Protein AF-V5FUS5-F1 (afdb_monomer_lite)

Radius of gyration: 31.77 Å; chains: 1; bounding box: 60×34×89 Å

InterPro domains:
  IPR003410 HYR domain [PS50825] (65-126)

Sequence (126 aa):
LDVTNEIQKQVRDCRSEPTLYRGLILTWTGYEDTIGGVERIVPSQCGQRNCLLGYKGTNCQELEVDKIPPQVEYCPGDLWIITKNGSALVAWDEPVFTDNVGVVRVQEKNGHRSGQTLLWGVYQIV

pLDDT: mean 71.28, std 19.25, range [37.25, 93.94]

Organism: Anoplophora glabripennis (NCBI:txid217634)

Structure (mmCIF, N/CA/C/O backbone):
data_AF-V5FUS5-F1
#
_entry.id   AF-V5FUS5-F1
#
loop_
_atom_site.group_PDB
_atom_site.id
_atom_site.type_symbol
_atom_site.label_atom_id
_atom_site.label_alt_id
_atom_site.label_comp_id
_atom_site.label_asym_id
_atom_site.label_entity_id
_atom_site.label_seq_id
_atom_site.pdbx_PDB_ins_code
_atom_site.Cartn_x
_atom_site.Cartn_y
_atom_site.Cartn_z
_atom_site.occupancy
_atom_site.B_iso_or_equiv
_atom_site.auth_seq_id
_atom_site.auth_comp_id
_atom_site.auth_asym_id
_atom_site.auth_atom_id
_atom_site.pdbx_PDB_model_num
ATOM 1 N N . LEU A 1 1 ? -42.741 16.880 26.611 1.00 44.00 1 LEU A N 1
ATOM 2 C CA . LEU A 1 1 ? -41.792 15.826 26.201 1.00 44.00 1 LEU A CA 1
ATOM 3 C C . LEU A 1 1 ? -42.544 14.510 26.200 1.00 44.00 1 LEU A C 1
ATOM 5 O O . LEU A 1 1 ? -43.149 14.182 27.212 1.00 44.00 1 LEU A O 1
ATOM 9 N N . ASP A 1 2 ? -42.579 13.832 25.058 1.00 37.25 2 ASP A N 1
ATOM 10 C CA . ASP A 1 2 ? -43.304 12.575 24.875 1.00 37.25 2 ASP A CA 1
ATOM 11 C C . ASP A 1 2 ? -42.426 11.399 25.333 1.00 37.25 2 ASP A C 1
ATOM 13 O O . ASP A 1 2 ? -41.534 10.922 24.627 1.00 37.25 2 ASP A O 1
ATOM 17 N N . VAL A 1 3 ? -42.632 11.004 26.588 1.00 47.47 3 VAL A N 1
ATOM 18 C CA . VAL A 1 3 ? -41.758 10.112 27.365 1.00 47.47 3 VAL A CA 1
ATOM 19 C C . VAL A 1 3 ? -41.681 8.695 26.769 1.00 47.47 3 VAL A C 1
ATOM 21 O O . VAL A 1 3 ? -40.695 7.987 26.968 1.00 47.47 3 VAL A O 1
ATOM 24 N N . THR A 1 4 ? -42.664 8.282 25.966 1.00 51.25 4 THR A N 1
ATOM 25 C CA . THR A 1 4 ? -42.713 6.942 25.359 1.00 51.25 4 THR A CA 1
ATOM 26 C C . THR A 1 4 ? -41.760 6.743 24.183 1.00 51.25 4 THR A C 1
ATOM 28 O O . THR A 1 4 ? -41.339 5.612 23.948 1.00 51.25 4 THR A O 1
ATOM 31 N N . ASN A 1 5 ? -41.379 7.802 23.463 1.00 50.12 5 ASN A N 1
ATOM 32 C CA . ASN A 1 5 ? -40.488 7.684 22.301 1.00 50.12 5 ASN A CA 1
ATOM 33 C C . ASN A 1 5 ? -39.001 7.815 22.664 1.00 50.12 5 ASN A C 1
ATOM 35 O O . ASN A 1 5 ? -38.154 7.176 22.037 1.00 50.12 5 ASN A O 1
ATOM 39 N N . GLU A 1 6 ? -38.667 8.602 23.689 1.00 47.25 6 GLU A N 1
ATOM 40 C CA . GLU A 1 6 ? -37.265 8.865 24.045 1.00 47.25 6 GLU A CA 1
ATOM 41 C C . GLU A 1 6 ? -36.664 7.806 24.980 1.00 47.25 6 GLU A C 1
ATOM 43 O O . GLU A 1 6 ? -35.501 7.428 24.813 1.00 47.25 6 GLU A O 1
ATOM 48 N N . ILE A 1 7 ? -37.471 7.221 25.877 1.00 48.31 7 ILE A N 1
ATOM 49 C CA . ILE A 1 7 ? -37.021 6.145 26.778 1.00 48.31 7 ILE A CA 1
ATOM 50 C C . ILE A 1 7 ? -36.573 4.898 25.994 1.00 48.31 7 ILE A C 1
ATOM 52 O O . ILE A 1 7 ? -35.629 4.214 26.391 1.00 48.31 7 ILE A O 1
ATOM 56 N N . GLN A 1 8 ? -37.183 4.602 24.841 1.00 49.28 8 GLN A N 1
ATOM 57 C CA . GLN A 1 8 ? -36.886 3.365 24.106 1.00 49.28 8 GLN A CA 1
ATOM 58 C C . GLN A 1 8 ? -35.520 3.333 23.412 1.00 49.28 8 GLN A C 1
ATOM 60 O O . GLN A 1 8 ? -35.050 2.250 23.057 1.00 49.28 8 GLN A O 1
ATOM 65 N N . LYS A 1 9 ? -34.863 4.480 23.210 1.00 50.53 9 LYS A N 1
ATOM 66 C CA . LYS A 1 9 ? -33.507 4.505 22.637 1.00 50.53 9 LYS A CA 1
ATOM 67 C C . LYS A 1 9 ? -32.430 4.347 23.705 1.00 50.53 9 LYS A C 1
ATOM 69 O O . LYS A 1 9 ? -31.450 3.660 23.455 1.00 50.53 9 LYS A O 1
ATOM 74 N N . GLN A 1 10 ? -32.64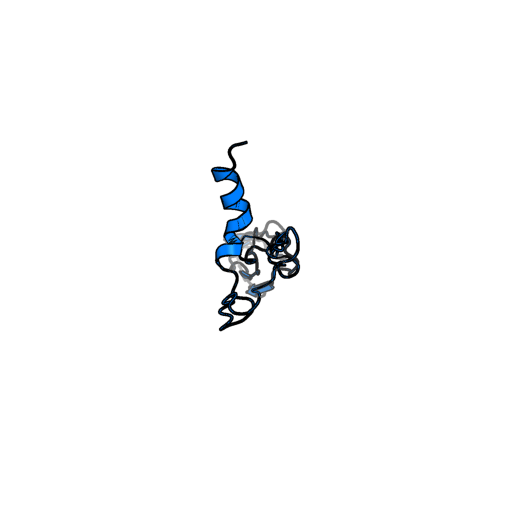0 4.921 24.890 1.00 45.88 10 GLN A N 1
ATOM 75 C CA . GLN A 1 10 ? -31.660 4.902 25.982 1.00 45.88 10 GLN A CA 1
ATOM 76 C C . GLN A 1 10 ? -31.575 3.548 26.702 1.00 45.88 10 GLN A C 1
ATOM 78 O O . GLN A 1 10 ? -30.542 3.233 27.278 1.00 45.88 10 GLN A O 1
ATOM 83 N N . VAL A 1 11 ? -32.640 2.738 26.656 1.00 50.09 11 VAL A N 1
ATOM 84 C CA . VAL A 1 11 ? -32.754 1.492 27.444 1.00 50.09 1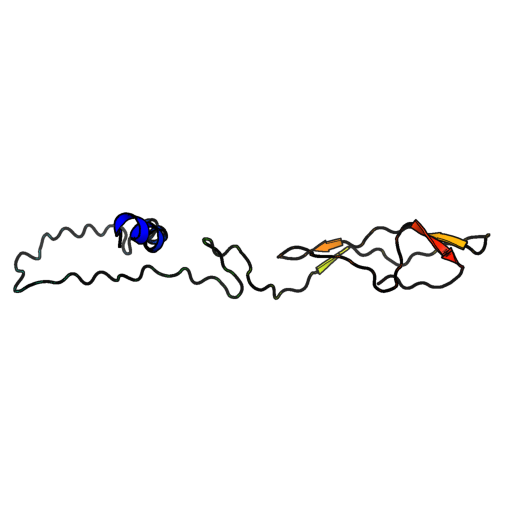1 VAL A CA 1
ATOM 85 C C . VAL A 1 11 ? -32.725 0.231 26.557 1.00 50.09 11 VAL A C 1
ATOM 87 O O . VAL A 1 11 ? -32.915 -0.888 27.031 1.00 50.09 11 VAL A O 1
ATOM 90 N N . ARG A 1 12 ? -32.488 0.382 25.244 1.00 52.66 12 ARG A N 1
ATOM 91 C CA . ARG A 1 12 ? -32.514 -0.734 24.279 1.00 52.66 12 ARG A CA 1
ATOM 92 C C . ARG A 1 12 ? -31.478 -1.811 24.612 1.00 52.66 12 ARG A C 1
ATOM 94 O O . ARG A 1 12 ? -31.828 -2.990 24.609 1.00 52.66 12 ARG A O 1
ATOM 101 N N . ASP A 1 13 ? -30.257 -1.407 24.954 1.00 50.19 13 ASP A N 1
ATOM 102 C CA . ASP A 1 13 ? -29.162 -2.332 25.277 1.00 50.19 13 ASP A CA 1
ATOM 103 C C . ASP A 1 13 ? -29.324 -2.988 26.655 1.00 50.19 13 ASP A C 1
ATOM 105 O O . ASP A 1 13 ? -28.821 -4.087 26.885 1.00 50.19 13 ASP A O 1
ATOM 109 N N . CYS A 1 14 ? -30.127 -2.396 27.547 1.00 53.19 14 CYS A N 1
ATOM 110 C CA . CYS A 1 14 ? -30.416 -2.996 28.846 1.00 53.19 14 CYS A CA 1
ATOM 111 C C . CYS A 1 14 ? -31.409 -4.182 28.747 1.00 53.19 14 CYS A C 1
ATOM 113 O O . CYS A 1 14 ? -31.566 -4.934 29.707 1.00 53.19 14 CYS A O 1
ATOM 115 N N . ARG A 1 15 ? -32.084 -4.389 27.599 1.00 52.22 15 ARG A N 1
ATOM 116 C CA . ARG A 1 15 ? -32.987 -5.542 27.380 1.00 52.22 15 ARG A CA 1
ATOM 117 C C . ARG A 1 15 ? -32.230 -6.870 27.265 1.00 52.22 15 ARG A C 1
ATOM 119 O O . ARG A 1 15 ? -32.818 -7.923 27.501 1.00 52.22 15 ARG A O 1
ATOM 126 N N . SER A 1 16 ? -30.956 -6.819 26.886 1.00 50.09 16 SER A N 1
ATOM 127 C CA . SER A 1 16 ? -30.081 -7.987 26.738 1.00 50.09 16 SER A CA 1
ATOM 128 C C . SER A 1 16 ? -29.156 -8.225 27.930 1.00 50.09 16 SER A C 1
ATOM 130 O O . SER A 1 16 ? -28.343 -9.147 27.867 1.00 50.09 16 SER A O 1
ATOM 132 N N . GLU A 1 17 ? -29.251 -7.422 28.994 1.00 48.34 17 GLU A N 1
ATOM 133 C CA . GLU A 1 17 ? -28.361 -7.580 30.143 1.00 48.34 17 GLU A CA 1
ATOM 134 C C . GLU A 1 17 ? -28.644 -8.925 30.837 1.00 48.34 17 GLU A C 1
ATOM 136 O O . GLU A 1 17 ? -29.794 -9.201 31.208 1.00 48.34 17 GLU A O 1
ATOM 141 N N . PRO A 1 18 ? -27.638 -9.804 30.989 1.00 49.41 18 PRO A N 1
ATOM 142 C CA . PRO A 1 18 ? -27.828 -11.061 31.687 1.00 49.41 18 PRO A CA 1
ATOM 143 C C . PRO A 1 18 ? -28.201 -10.785 33.145 1.00 49.41 18 PRO A C 1
ATOM 145 O O . PRO A 1 18 ? -27.682 -9.876 33.788 1.00 49.41 18 PRO A O 1
ATOM 148 N N . THR A 1 19 ? -29.104 -11.600 33.688 1.00 52.47 19 THR A N 1
ATOM 149 C CA . THR A 1 19 ? -29.441 -11.588 35.114 1.00 52.47 19 THR A CA 1
ATOM 150 C C . THR A 1 19 ? -28.153 -11.600 35.942 1.00 52.47 19 THR A C 1
ATOM 152 O O . THR A 1 19 ? -27.396 -12.567 35.835 1.00 52.47 19 THR A O 1
ATOM 155 N N . LEU A 1 20 ? -27.925 -10.569 36.772 1.00 48.53 20 LEU A N 1
ATOM 156 C CA . LEU A 1 20 ? -26.715 -10.427 37.603 1.00 48.53 20 LEU A CA 1
ATOM 157 C C . LEU A 1 20 ? -26.432 -11.684 38.455 1.00 48.53 20 LEU A C 1
ATOM 159 O O . LEU A 1 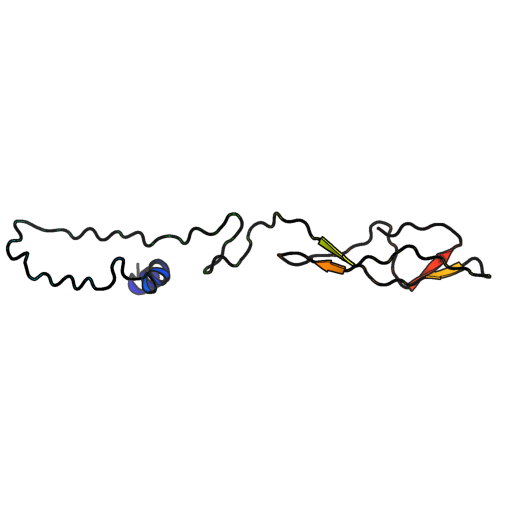20 ? -25.290 -11.946 38.811 1.00 48.53 20 LEU A O 1
ATOM 163 N N . TYR A 1 21 ? -27.472 -12.483 38.732 1.00 46.91 21 TYR A N 1
ATOM 164 C CA . TYR A 1 21 ? -27.391 -13.800 39.357 1.00 46.91 21 TYR A CA 1
ATOM 165 C C . TYR A 1 21 ? -28.376 -14.782 38.695 1.00 46.91 21 TYR A C 1
ATOM 167 O O . TYR A 1 21 ? -29.584 -14.537 38.661 1.00 46.91 21 TYR A O 1
ATOM 175 N N . ARG A 1 22 ? -27.882 -15.920 38.181 1.00 41.47 22 ARG A N 1
ATOM 176 C CA . ARG A 1 22 ? -28.735 -17.038 37.725 1.00 41.47 22 ARG A CA 1
ATOM 177 C C . ARG A 1 22 ? -29.435 -17.667 38.932 1.00 41.47 22 ARG A C 1
ATOM 179 O O . ARG A 1 22 ? -28.767 -18.072 39.875 1.00 41.47 22 ARG A O 1
ATOM 186 N N . GLY A 1 23 ? -30.762 -17.786 38.878 1.00 45.75 23 GLY A N 1
ATOM 187 C CA . GLY A 1 23 ? -31.562 -18.414 39.940 1.00 45.75 23 GLY A CA 1
ATOM 188 C C . GLY A 1 23 ? -32.036 -17.467 41.045 1.00 45.75 23 GLY A C 1
ATOM 189 O O . GLY A 1 23 ? -32.641 -17.928 42.008 1.00 45.75 23 GLY A O 1
ATOM 190 N N . LEU A 1 24 ? -31.819 -16.153 40.909 1.00 47.72 24 LEU A N 1
ATOM 191 C CA . LEU A 1 24 ? -32.356 -15.169 41.845 1.00 47.72 24 LEU A CA 1
ATOM 192 C C . LEU A 1 24 ? -33.858 -14.955 41.587 1.00 47.72 24 LEU A C 1
ATOM 194 O O . LEU A 1 24 ? -34.284 -13.970 40.985 1.00 47.72 24 LEU A O 1
ATOM 198 N N . ILE A 1 25 ? -34.680 -15.896 42.047 1.00 45.06 25 ILE A N 1
ATOM 199 C CA . ILE A 1 25 ? -36.061 -15.592 42.405 1.00 45.06 25 ILE A CA 1
ATOM 200 C C . ILE A 1 25 ? -35.946 -14.707 43.652 1.00 45.06 25 ILE A C 1
ATOM 202 O O . ILE A 1 25 ? -35.824 -15.211 44.763 1.00 45.06 25 ILE A O 1
ATOM 206 N N . LEU A 1 26 ? -35.926 -13.379 43.489 1.00 47.88 26 LEU A N 1
ATOM 207 C CA . LEU A 1 26 ? -36.272 -12.492 44.602 1.00 47.88 26 LEU A CA 1
ATOM 208 C C . LEU A 1 26 ? -37.777 -12.628 44.815 1.00 47.88 26 LEU A C 1
ATOM 210 O O . LEU A 1 26 ? -38.565 -11.755 44.450 1.00 47.88 26 LEU A O 1
ATOM 214 N N . THR A 1 27 ? -38.196 -13.760 45.372 1.00 44.78 27 THR A N 1
ATOM 215 C CA . THR A 1 27 ? -39.434 -13.775 46.121 1.00 44.78 27 THR A CA 1
ATOM 216 C C . THR A 1 27 ? -39.173 -12.856 47.300 1.00 44.78 27 THR A C 1
ATOM 218 O O . THR A 1 27 ? -38.321 -13.128 48.141 1.00 44.78 27 THR A O 1
ATOM 221 N N . TRP A 1 28 ? -39.900 -11.746 47.366 1.00 47.38 28 TRP A N 1
ATOM 222 C CA . TRP A 1 28 ? -40.029 -10.919 48.568 1.00 47.38 28 TRP A CA 1
ATOM 223 C C . TRP A 1 28 ? -40.723 -11.703 49.706 1.00 47.38 28 TRP A C 1
ATOM 225 O O . TRP A 1 28 ? -41.549 -11.178 50.437 1.00 47.38 28 TRP A O 1
ATOM 235 N N . THR A 1 29 ? -40.442 -12.997 49.844 1.00 43.50 29 THR A N 1
ATOM 236 C CA . THR A 1 29 ? -40.944 -13.878 50.888 1.00 43.50 29 THR A CA 1
ATOM 237 C C . THR A 1 29 ? -39.954 -13.793 52.041 1.00 43.50 29 THR A C 1
ATOM 239 O O . THR A 1 29 ? -39.026 -14.596 52.124 1.00 43.50 29 THR A O 1
ATOM 242 N N . GLY A 1 30 ? -40.095 -12.759 52.870 1.00 45.56 30 GLY A N 1
ATOM 243 C CA . GLY A 1 30 ? -39.275 -12.592 54.075 1.00 45.56 30 GLY A CA 1
ATOM 244 C C . GLY A 1 30 ? -39.080 -11.156 54.563 1.00 45.56 30 GLY A C 1
ATOM 245 O O . GLY A 1 30 ? -38.619 -10.973 55.682 1.00 45.56 30 GLY A O 1
ATOM 246 N N . TYR A 1 31 ? -39.452 -10.144 53.775 1.00 48.22 31 TYR A N 1
ATOM 247 C CA . TYR A 1 31 ? -39.498 -8.749 54.231 1.00 48.22 31 TYR A CA 1
ATOM 248 C C . TYR A 1 31 ? -40.955 -8.353 54.458 1.00 48.22 31 TYR A C 1
ATOM 250 O O . TYR A 1 31 ? -41.571 -7.700 53.622 1.00 48.22 31 TYR A O 1
ATOM 258 N N . GLU A 1 32 ? -41.521 -8.834 55.562 1.00 51.50 32 GLU A N 1
ATOM 259 C CA . GLU A 1 32 ? -42.913 -8.562 55.949 1.00 51.50 32 GLU A CA 1
ATOM 260 C C . GLU A 1 32 ? -43.053 -7.247 56.736 1.00 51.50 32 GLU A C 1
ATOM 262 O O . GLU A 1 32 ? -44.163 -6.766 56.939 1.00 51.50 32 GLU A O 1
ATOM 267 N N . ASP A 1 33 ? -41.929 -6.629 57.120 1.00 50.41 33 ASP A N 1
ATOM 268 C CA . ASP A 1 33 ? -41.905 -5.367 57.855 1.00 50.41 33 ASP A CA 1
ATOM 269 C C . ASP A 1 33 ? -41.127 -4.295 57.074 1.00 50.41 33 ASP A C 1
ATOM 271 O O . ASP A 1 33 ? -39.893 -4.282 57.027 1.00 50.41 33 ASP A O 1
ATOM 275 N N . THR A 1 34 ? -41.860 -3.405 56.402 1.00 54.81 34 THR A N 1
ATOM 276 C CA . THR A 1 34 ? -41.308 -2.203 55.763 1.00 54.81 34 THR A CA 1
ATOM 277 C C . THR A 1 34 ? -41.673 -0.986 56.603 1.00 54.81 34 THR A C 1
ATOM 279 O O . THR A 1 34 ? -42.772 -0.441 56.482 1.00 54.81 34 THR A O 1
ATOM 282 N N . ILE A 1 35 ? -40.751 -0.547 57.459 1.00 48.41 35 ILE A N 1
ATOM 283 C CA . ILE A 1 35 ? -40.919 0.670 58.258 1.00 48.41 35 ILE A CA 1
ATOM 284 C C . ILE A 1 35 ? -40.425 1.868 57.435 1.00 48.41 35 ILE A C 1
ATOM 286 O O . ILE A 1 35 ? -39.226 2.039 57.226 1.00 48.41 35 ILE A O 1
ATOM 290 N N . GLY A 1 36 ? -41.357 2.714 56.989 1.00 63.84 36 GLY A N 1
ATOM 291 C CA . GLY A 1 36 ? -41.068 3.936 56.229 1.00 63.84 36 GLY A CA 1
ATOM 292 C C . GLY A 1 36 ? -41.109 3.764 54.706 1.00 63.84 36 GLY A C 1
ATOM 293 O O . GLY A 1 36 ? -41.181 2.656 54.180 1.00 63.84 36 GLY A O 1
ATOM 294 N N . GLY A 1 37 ? -41.116 4.888 53.981 1.00 50.84 37 GLY A N 1
ATOM 295 C CA . GLY A 1 37 ? -41.136 4.901 52.518 1.00 50.84 37 GLY A CA 1
ATOM 296 C C . GLY A 1 37 ? -39.833 4.341 51.957 1.00 50.84 37 GLY A C 1
ATOM 297 O O . GLY A 1 37 ? -38.807 5.014 51.981 1.00 50.84 37 GLY A O 1
ATOM 298 N N . VAL A 1 38 ? -39.863 3.102 51.471 1.00 56.62 38 VAL A N 1
ATOM 299 C CA . VAL A 1 38 ? -38.698 2.477 50.843 1.00 56.62 38 VAL A CA 1
ATOM 300 C C . VAL A 1 38 ? -38.642 2.933 49.387 1.00 56.62 38 VAL A C 1
ATOM 302 O O . VAL A 1 38 ? -39.424 2.478 48.553 1.00 56.62 38 VAL A O 1
ATOM 305 N N . GLU A 1 39 ? -37.732 3.849 49.068 1.00 48.69 39 GLU A N 1
ATOM 306 C CA . GLU A 1 39 ? -37.473 4.233 47.682 1.00 48.69 39 GLU A CA 1
ATOM 307 C C . GLU A 1 39 ? -36.490 3.241 47.050 1.00 48.69 39 GLU A C 1
ATOM 309 O O . GLU A 1 39 ? -35.349 3.074 47.485 1.00 48.69 39 GLU A O 1
ATOM 314 N N . ARG A 1 40 ? -36.949 2.537 46.011 1.00 47.72 40 ARG A N 1
ATOM 315 C CA . ARG A 1 40 ? -36.113 1.616 45.239 1.00 47.72 40 ARG A CA 1
ATOM 316 C C . ARG A 1 40 ? -35.197 2.422 44.321 1.00 47.72 40 ARG A C 1
ATOM 318 O O . ARG A 1 40 ? -35.590 2.779 43.212 1.00 47.72 40 ARG A O 1
ATOM 325 N N . ILE A 1 41 ? -33.953 2.626 44.740 1.00 43.06 41 ILE A N 1
ATOM 326 C CA . ILE A 1 41 ? -32.899 3.146 43.864 1.00 43.06 41 ILE A CA 1
ATOM 327 C C . ILE A 1 41 ? -32.429 1.995 42.968 1.00 43.06 41 ILE A C 1
ATOM 329 O O . ILE A 1 41 ? -31.544 1.218 43.319 1.00 43.06 41 ILE A O 1
ATOM 333 N N . VAL A 1 42 ? -33.066 1.835 41.809 1.00 46.66 42 VAL A N 1
ATOM 334 C CA . VAL A 1 42 ? -32.495 1.017 40.733 1.00 46.66 42 VAL A CA 1
ATOM 335 C C . VAL A 1 42 ? -31.310 1.770 40.134 1.00 46.66 42 VAL A C 1
ATOM 337 O O . VAL A 1 42 ? -31.470 2.951 39.819 1.00 46.66 42 VAL A O 1
ATOM 340 N N . PRO A 1 43 ? -30.139 1.135 39.939 1.00 45.03 43 PRO A N 1
ATOM 341 C CA . PRO A 1 43 ? -29.078 1.760 39.166 1.00 45.03 43 PRO A CA 1
ATOM 342 C C . PRO A 1 43 ? -29.621 2.049 37.760 1.00 45.03 43 PRO A C 1
ATOM 344 O O . PRO A 1 43 ? -29.911 1.140 36.989 1.00 45.03 43 PRO A O 1
ATOM 347 N N . SER A 1 44 ? -29.801 3.332 37.444 1.00 44.44 44 SER A N 1
ATOM 348 C CA . SER A 1 44 ? -30.272 3.835 36.146 1.00 44.44 44 SER A CA 1
ATOM 349 C C . SER A 1 44 ? -29.176 3.840 35.078 1.00 44.44 44 SER A C 1
ATOM 351 O O . SER A 1 44 ? -29.373 4.337 33.973 1.00 44.44 44 SER A O 1
ATOM 353 N N . GLN A 1 45 ? -28.012 3.286 35.404 1.00 48.78 45 GLN A N 1
ATOM 354 C CA . GLN A 1 45 ? -26.865 3.202 34.520 1.00 48.78 45 GLN A CA 1
ATOM 355 C C . GLN A 1 45 ? -26.737 1.755 34.062 1.00 48.78 45 GLN A C 1
ATOM 357 O O . GLN A 1 45 ? -26.110 0.937 34.732 1.00 48.78 45 GLN A O 1
ATOM 362 N N . CYS A 1 46 ? -27.368 1.424 32.936 1.00 55.16 46 CYS A N 1
ATOM 363 C CA . CYS A 1 46 ? -26.950 0.233 32.215 1.00 55.16 46 CYS A CA 1
ATOM 364 C C . CYS A 1 46 ? -25.624 0.549 31.515 1.00 55.16 46 CYS A C 1
ATOM 366 O O . CYS A 1 46 ? -25.410 1.668 31.041 1.00 55.16 46 CYS A O 1
ATOM 368 N N . GLY A 1 47 ? -24.679 -0.386 31.601 1.00 55.16 47 GLY A N 1
ATOM 369 C CA . GLY A 1 47 ? -23.292 -0.136 31.234 1.00 55.16 47 GLY A CA 1
ATOM 370 C C . GLY A 1 47 ? -23.180 0.309 29.782 1.00 55.16 47 GLY A C 1
ATOM 371 O O . GLY A 1 47 ? -23.669 -0.360 28.875 1.00 55.16 47 GLY A O 1
ATOM 372 N N . GLN A 1 48 ? -22.496 1.426 29.546 1.00 58.97 48 GLN A N 1
ATOM 373 C CA . GLN A 1 48 ? -21.977 1.709 28.217 1.00 58.97 48 GLN A CA 1
ATOM 374 C C . GLN A 1 48 ? -20.997 0.580 27.874 1.00 58.97 48 GLN A C 1
ATOM 376 O O . GLN A 1 48 ? -20.057 0.332 28.633 1.00 58.97 48 GLN A O 1
ATOM 381 N N . ARG A 1 49 ? -21.212 -0.125 26.755 1.00 60.12 49 ARG A N 1
ATOM 382 C CA . ARG A 1 49 ? -20.227 -1.092 26.252 1.00 60.12 49 ARG A CA 1
ATOM 383 C C . ARG A 1 49 ? -18.907 -0.354 26.045 1.00 60.12 49 ARG A C 1
ATOM 385 O O . ARG A 1 49 ? -18.797 0.493 25.162 1.00 60.12 49 ARG A O 1
ATOM 392 N N . ASN A 1 50 ? -17.924 -0.648 26.892 1.00 65.44 50 ASN A N 1
ATOM 393 C CA . ASN A 1 50 ? -16.594 -0.080 26.757 1.00 65.44 50 ASN A CA 1
ATOM 394 C C . ASN A 1 50 ? -15.851 -0.893 25.697 1.00 65.44 50 ASN A C 1
ATOM 396 O O . ASN A 1 50 ? -15.433 -2.025 25.946 1.00 65.44 50 ASN A O 1
ATOM 400 N N . CYS A 1 51 ? -15.780 -0.351 24.486 1.00 69.94 51 CYS A N 1
ATOM 401 C CA . CYS A 1 51 ? -15.081 -0.992 23.387 1.00 69.94 51 CYS A CA 1
ATOM 402 C C . CYS A 1 51 ? -13.564 -0.999 23.637 1.00 69.94 51 CYS A C 1
ATOM 404 O O . CYS A 1 51 ? -13.024 -0.164 24.366 1.00 69.94 51 CYS A O 1
ATOM 406 N N . LEU A 1 52 ? -12.862 -1.940 23.004 1.00 69.31 52 LEU A N 1
ATOM 407 C CA . LEU A 1 52 ? -11.400 -1.931 22.968 1.00 69.31 52 LEU A CA 1
ATOM 408 C C . LEU A 1 52 ? -10.898 -0.627 22.324 1.00 69.31 52 LEU A C 1
ATOM 410 O O . LEU A 1 52 ? -11.581 -0.035 21.489 1.00 69.31 52 LEU A O 1
ATOM 414 N N . LEU A 1 53 ? -9.701 -0.176 22.712 1.00 64.25 53 LEU A N 1
ATOM 415 C CA . LEU A 1 53 ? -9.115 1.078 22.225 1.00 64.25 53 LEU A CA 1
ATOM 416 C C . LEU A 1 53 ? -9.135 1.138 20.686 1.00 64.25 53 LEU A C 1
ATOM 418 O O . LEU A 1 53 ? -8.486 0.329 20.032 1.00 64.25 53 LEU A O 1
ATOM 422 N N . GLY A 1 54 ? -9.850 2.120 20.129 1.00 65.00 54 GLY A N 1
ATOM 423 C CA . GLY A 1 54 ? -9.983 2.330 18.680 1.00 65.00 54 GLY A CA 1
ATOM 424 C C . GLY A 1 54 ? -11.279 1.797 18.060 1.00 65.00 54 GLY A C 1
ATOM 425 O O . GLY A 1 54 ? -11.567 2.147 16.922 1.00 65.00 54 GLY A O 1
ATOM 426 N N . TYR A 1 55 ? -12.085 1.026 18.796 1.00 71.31 55 TYR A N 1
ATOM 427 C CA . TYR A 1 55 ? -13.361 0.482 18.325 1.00 71.31 55 TYR A CA 1
ATOM 428 C C . TYR A 1 55 ? -14.562 1.287 18.852 1.00 71.31 55 TYR A C 1
ATOM 430 O O . TYR A 1 55 ? -14.573 1.761 19.988 1.00 71.31 55 TYR A O 1
ATOM 438 N N . LYS A 1 56 ? -15.591 1.411 18.018 1.00 70.25 56 LYS A N 1
ATOM 439 C CA . LYS A 1 56 ? -16.885 2.070 18.221 1.00 70.25 56 LYS A CA 1
ATOM 440 C C . LYS A 1 56 ? -18.002 1.282 17.511 1.00 70.25 56 LYS A C 1
ATOM 442 O O . LYS A 1 56 ? -17.812 0.152 17.056 1.00 70.25 56 LYS A O 1
ATOM 447 N N . GLY A 1 57 ? -19.206 1.851 17.501 1.00 69.12 57 GLY A N 1
ATOM 448 C CA . GLY A 1 57 ? -20.418 1.246 16.953 1.00 69.12 57 GLY A CA 1
ATOM 449 C C . GLY A 1 57 ? -21.226 0.478 18.002 1.00 69.12 57 GLY A C 1
ATOM 450 O O . GLY A 1 57 ? -20.760 0.213 19.110 1.00 69.12 57 GLY A O 1
ATOM 451 N N . THR A 1 58 ? -22.454 0.093 17.651 1.00 65.56 58 THR A N 1
ATOM 452 C CA . THR A 1 58 ? -23.391 -0.617 18.551 1.00 65.56 58 THR A CA 1
ATOM 453 C C . THR A 1 58 ? -22.863 -1.982 19.018 1.00 65.56 58 THR A C 1
ATOM 455 O O . THR A 1 58 ? -23.200 -2.457 20.104 1.00 65.56 58 THR A O 1
ATOM 458 N N . ASN A 1 59 ? -21.976 -2.596 18.228 1.00 71.25 59 ASN A N 1
ATOM 459 C CA . ASN A 1 59 ? -21.357 -3.893 18.511 1.00 71.25 59 ASN A CA 1
ATOM 460 C C . ASN A 1 59 ? -19.838 -3.834 18.761 1.00 71.25 59 ASN A C 1
ATOM 462 O O . ASN A 1 59 ? -19.216 -4.890 18.808 1.00 71.25 59 ASN A O 1
ATOM 466 N N . CYS A 1 60 ? -19.228 -2.650 18.916 1.00 69.75 60 CYS A N 1
ATOM 467 C CA . CYS A 1 60 ? -17.764 -2.497 19.021 1.00 69.75 60 CYS A CA 1
ATOM 468 C C . CYS A 1 60 ? -16.981 -3.145 17.858 1.00 69.75 60 CYS A C 1
ATOM 470 O O . CYS A 1 60 ? -15.873 -3.639 18.047 1.00 69.75 60 CYS A O 1
ATOM 472 N N . GLN A 1 61 ? -17.577 -3.181 16.666 1.00 71.12 61 GLN A N 1
ATOM 473 C CA . GLN A 1 61 ? 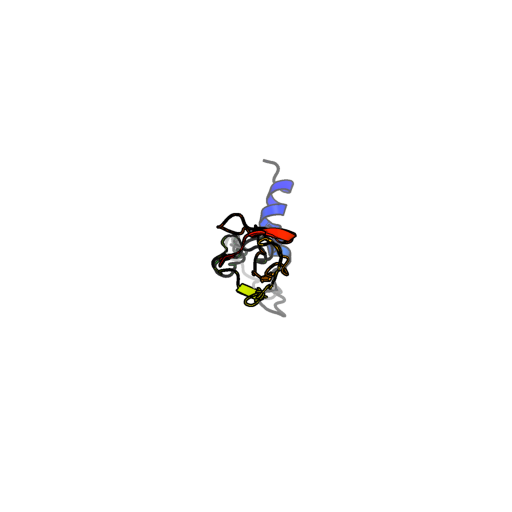-16.986 -3.768 15.457 1.00 71.12 61 GLN A CA 1
ATOM 474 C C . GLN A 1 61 ? -16.458 -2.708 14.488 1.00 71.12 61 GLN A C 1
ATOM 476 O O . GLN A 1 61 ? -15.785 -3.044 13.521 1.00 71.12 61 GLN A O 1
ATOM 481 N N . GLU A 1 62 ? -16.767 -1.437 14.731 1.00 68.25 62 GLU A N 1
ATOM 482 C CA . GLU A 1 62 ? -16.456 -0.342 13.822 1.00 68.25 62 GLU A CA 1
ATOM 483 C C . GLU A 1 62 ? -15.202 0.368 14.326 1.00 68.25 62 GLU A C 1
ATOM 485 O O . GLU A 1 62 ? -15.205 0.922 15.420 1.00 68.25 62 GLU A O 1
ATOM 490 N N . LEU A 1 63 ? -14.098 0.321 13.587 1.00 68.44 63 LEU A N 1
ATOM 491 C CA . LEU A 1 63 ? -12.868 0.988 14.006 1.00 68.44 63 LEU A CA 1
ATOM 492 C C . LEU A 1 63 ? -12.993 2.497 13.737 1.00 68.44 63 LEU A C 1
ATOM 494 O O . LEU A 1 63 ? -13.102 2.913 12.589 1.00 68.44 63 LEU A O 1
ATOM 498 N N . GLU A 1 64 ? -13.001 3.323 14.784 1.00 67.62 64 GLU A N 1
ATOM 499 C CA . GLU A 1 64 ? -13.101 4.784 14.643 1.00 67.62 64 GLU A CA 1
ATOM 500 C C . GLU A 1 64 ? -11.762 5.413 14.251 1.00 67.62 64 GLU A C 1
ATOM 502 O O . GLU A 1 64 ? -11.716 6.362 13.471 1.00 67.62 64 GLU A O 1
ATOM 507 N N . VAL A 1 65 ? -10.668 4.902 14.820 1.00 70.75 65 VAL A N 1
ATOM 508 C CA . VAL A 1 65 ? -9.317 5.396 14.551 1.00 70.75 65 VAL A CA 1
ATOM 509 C C . VAL A 1 65 ? -8.440 4.207 14.232 1.00 70.75 65 VAL A C 1
ATOM 511 O O . VAL A 1 65 ? -8.052 3.455 15.130 1.00 70.75 65 VAL A O 1
ATOM 514 N N . ASP A 1 66 ? -8.125 4.071 12.951 1.00 72.94 66 ASP A N 1
ATOM 515 C CA . ASP A 1 66 ? -7.122 3.125 12.512 1.00 72.94 66 ASP A CA 1
ATOM 516 C C . ASP A 1 66 ? -5.726 3.554 12.976 1.00 72.94 66 ASP A C 1
ATOM 518 O O . ASP A 1 66 ? -5.337 4.722 12.905 1.00 72.94 66 ASP A O 1
ATOM 522 N N . LYS A 1 67 ? -5.000 2.593 13.540 1.00 79.06 67 LYS A N 1
ATOM 523 C CA . LYS A 1 67 ? -3.654 2.768 14.101 1.00 79.06 67 LYS A CA 1
ATOM 524 C C . LYS A 1 67 ? -2.681 1.723 13.575 1.00 79.06 67 LYS A C 1
ATOM 526 O O . LYS A 1 67 ? -1.525 1.715 14.000 1.00 79.06 67 LYS A O 1
ATOM 531 N N . ILE A 1 68 ? -3.150 0.814 12.731 1.00 81.25 68 ILE A N 1
ATOM 532 C CA . ILE A 1 68 ? -2.357 -0.286 12.214 1.00 81.25 68 ILE A CA 1
ATOM 533 C C . ILE A 1 68 ? -2.010 0.092 10.771 1.00 81.25 68 ILE A C 1
ATOM 535 O O . ILE A 1 68 ? -2.896 0.455 10.015 1.00 81.25 68 ILE A O 1
ATOM 539 N N . PRO A 1 69 ? -0.724 0.116 10.389 1.00 85.81 69 PRO A N 1
ATOM 540 C CA . PRO A 1 69 ? -0.370 0.407 9.011 1.00 85.81 69 PRO A CA 1
ATOM 541 C C . PRO A 1 69 ? -0.727 -0.780 8.098 1.00 85.81 69 PRO A C 1
ATOM 543 O O . PRO A 1 69 ? -0.600 -1.933 8.532 1.00 85.81 69 PRO A O 1
ATOM 546 N N . PRO A 1 70 ? -1.041 -0.517 6.816 1.00 90.94 70 PRO A N 1
ATOM 547 C CA . PRO A 1 70 ? -1.295 -1.565 5.840 1.00 90.94 70 PRO A CA 1
ATOM 548 C C . PRO A 1 70 ? -0.062 -2.451 5.654 1.00 90.94 70 PRO A C 1
ATOM 550 O O . PRO A 1 70 ? 1.085 -1.995 5.727 1.00 90.94 70 PRO A O 1
ATOM 553 N N . GLN A 1 71 ? -0.306 -3.724 5.368 1.00 92.31 71 GLN A N 1
ATOM 554 C CA . GLN A 1 71 ? 0.722 -4.718 5.088 1.00 92.31 71 GLN A CA 1
ATOM 555 C C . GLN A 1 71 ? 0.827 -4.986 3.588 1.00 92.31 71 GLN A C 1
ATOM 557 O O . GLN A 1 71 ? -0.161 -4.938 2.853 1.00 92.31 71 GLN A O 1
ATOM 562 N N . VAL A 1 72 ? 2.048 -5.275 3.141 1.00 92.69 72 VAL A N 1
ATOM 563 C CA . VAL A 1 72 ? 2.327 -5.702 1.769 1.00 92.69 72 VAL A CA 1
ATOM 564 C C . VAL A 1 72 ? 2.106 -7.207 1.692 1.00 92.69 72 VAL A C 1
ATOM 566 O O . VAL A 1 72 ? 2.867 -7.967 2.288 1.00 92.69 72 VAL A O 1
ATOM 569 N N . GLU A 1 73 ? 1.076 -7.631 0.968 1.00 93.69 73 GLU A N 1
ATOM 570 C CA . GLU A 1 73 ? 0.807 -9.050 0.722 1.00 93.69 73 GLU A CA 1
ATOM 571 C C . GLU A 1 73 ? 1.616 -9.546 -0.479 1.00 93.69 73 GLU A C 1
ATOM 573 O O . GLU A 1 73 ? 2.214 -10.623 -0.442 1.00 93.69 73 GLU A O 1
ATOM 578 N N . TYR A 1 74 ? 1.690 -8.729 -1.531 1.00 92.56 74 TYR A N 1
ATOM 579 C CA . TYR A 1 74 ? 2.430 -9.055 -2.741 1.00 92.56 74 TYR A CA 1
ATOM 580 C C . TYR A 1 74 ? 3.037 -7.807 -3.379 1.00 92.56 74 TYR A C 1
ATOM 582 O O . TYR A 1 74 ? 2.348 -6.811 -3.592 1.00 92.56 74 TYR A O 1
ATOM 590 N N . CYS A 1 75 ? 4.314 -7.904 -3.751 1.00 91.19 75 CYS A N 1
ATOM 591 C CA . CYS A 1 75 ? 4.970 -6.964 -4.650 1.00 91.19 75 CYS A CA 1
ATOM 592 C C . CYS A 1 75 ? 5.666 -7.740 -5.775 1.00 91.19 75 CYS A C 1
ATOM 594 O O . CYS A 1 75 ? 6.361 -8.721 -5.482 1.00 91.19 75 CYS A O 1
ATOM 596 N N . PRO A 1 76 ? 5.534 -7.304 -7.040 1.00 92.12 76 PRO A N 1
ATOM 597 C CA . PRO A 1 76 ? 6.347 -7.847 -8.119 1.00 92.12 76 PRO A CA 1
ATOM 598 C C . PRO A 1 76 ? 7.836 -7.592 -7.834 1.00 92.12 76 PRO A C 1
ATOM 600 O O . PRO A 1 76 ? 8.209 -6.558 -7.279 1.00 92.12 76 PRO A O 1
ATOM 603 N N . GLY A 1 77 ? 8.686 -8.552 -8.196 1.00 90.62 77 GLY A N 1
ATOM 604 C CA . GLY A 1 77 ? 10.140 -8.392 -8.121 1.00 90.62 77 GLY A CA 1
ATOM 605 C C . GLY A 1 77 ? 10.695 -7.539 -9.263 1.00 90.62 77 GLY A C 1
ATOM 606 O O . GLY A 1 77 ? 9.951 -7.047 -10.109 1.00 90.62 77 GLY A O 1
ATOM 607 N N . ASP A 1 78 ? 12.019 -7.409 -9.316 1.00 92.31 78 ASP A N 1
ATOM 608 C CA . ASP A 1 78 ? 12.695 -6.651 -10.371 1.00 92.31 78 ASP A CA 1
ATOM 609 C C . ASP A 1 78 ? 12.430 -7.248 -11.764 1.00 92.31 78 ASP A C 1
ATOM 611 O O . ASP A 1 78 ? 12.575 -8.455 -11.986 1.00 92.31 78 ASP A O 1
ATOM 615 N N . LEU A 1 79 ? 12.096 -6.387 -12.730 1.00 91.19 79 LEU A N 1
ATOM 616 C CA . LEU A 1 79 ? 11.892 -6.773 -14.126 1.00 91.19 79 LEU A CA 1
ATOM 617 C C . LEU A 1 79 ? 13.095 -6.391 -14.991 1.00 91.19 79 LEU A C 1
ATOM 619 O O . LEU A 1 79 ? 13.567 -5.256 -14.971 1.00 91.19 79 LEU A O 1
ATOM 623 N N . TRP A 1 80 ? 13.522 -7.329 -15.837 1.00 92.00 80 TRP A N 1
ATOM 624 C CA . TRP A 1 80 ? 14.584 -7.126 -16.822 1.00 92.00 80 TRP A CA 1
ATOM 625 C C . TRP A 1 80 ? 14.034 -7.345 -18.227 1.00 92.00 80 TRP A C 1
ATOM 627 O O . TRP A 1 80 ? 13.623 -8.451 -18.577 1.00 92.00 80 TRP A O 1
ATOM 637 N N . ILE A 1 81 ? 14.026 -6.291 -19.044 1.00 90.75 81 ILE A N 1
ATOM 638 C CA . ILE A 1 81 ? 13.453 -6.319 -20.395 1.00 90.75 81 ILE A CA 1
ATOM 639 C C . ILE A 1 81 ? 14.526 -5.938 -21.407 1.00 90.75 81 ILE A C 1
ATOM 641 O O . ILE A 1 81 ? 15.171 -4.897 -21.294 1.00 90.75 81 ILE A O 1
ATOM 645 N N . ILE A 1 82 ? 14.702 -6.787 -22.419 1.00 90.75 82 ILE A N 1
ATOM 646 C CA . ILE A 1 82 ? 15.684 -6.595 -23.487 1.00 90.75 82 ILE A CA 1
ATOM 647 C C . ILE A 1 82 ? 14.932 -6.259 -24.775 1.00 90.75 82 ILE A C 1
ATOM 649 O O . ILE A 1 82 ? 14.144 -7.061 -25.272 1.00 90.75 82 ILE A O 1
ATOM 653 N N . THR A 1 83 ? 15.190 -5.077 -25.333 1.00 90.56 83 THR A N 1
ATOM 654 C CA . THR A 1 83 ? 14.582 -4.596 -26.583 1.00 90.56 83 THR A CA 1
ATOM 655 C C . THR A 1 83 ? 15.648 -4.164 -27.581 1.00 90.56 83 THR A C 1
ATOM 657 O O . THR A 1 83 ? 16.699 -3.651 -27.203 1.00 90.56 83 THR A O 1
ATOM 660 N N . LYS A 1 84 ? 15.371 -4.353 -28.876 1.00 89.25 84 LYS A N 1
ATOM 661 C CA . LYS A 1 84 ? 16.239 -3.891 -29.972 1.00 89.25 84 LYS A CA 1
ATOM 662 C C . LYS A 1 84 ? 15.918 -2.462 -30.424 1.00 89.25 84 LYS A C 1
ATOM 664 O O . LYS A 1 84 ? 16.773 -1.810 -31.008 1.00 89.25 84 LYS A O 1
ATOM 669 N N . ASN A 1 85 ? 14.712 -1.966 -30.134 1.00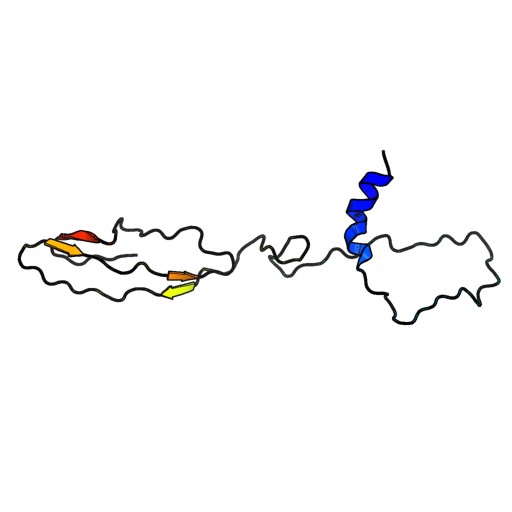 86.00 85 ASN A N 1
ATOM 670 C CA . ASN A 1 85 ? 14.183 -0.714 -30.691 1.00 86.00 85 ASN A CA 1
ATOM 671 C C . ASN A 1 85 ? 14.368 0.502 -29.761 1.00 86.00 85 ASN A C 1
ATOM 673 O O . ASN A 1 85 ? 13.653 1.493 -29.897 1.00 86.00 85 ASN A O 1
ATOM 677 N N . GLY A 1 86 ? 15.268 0.420 -28.771 1.00 86.69 86 GLY A N 1
ATOM 678 C CA . GLY A 1 86 ? 15.537 1.494 -27.796 1.00 86.69 86 GLY A CA 1
ATOM 679 C C . GLY A 1 86 ? 14.366 1.847 -26.862 1.00 86.69 86 GLY A C 1
ATOM 680 O O . GLY A 1 86 ? 14.521 2.668 -25.962 1.00 86.69 86 GLY A O 1
ATOM 681 N N . SER A 1 87 ? 13.208 1.219 -27.065 1.00 92.00 87 SER A N 1
ATOM 682 C CA . SER A 1 87 ? 11.988 1.352 -26.277 1.00 92.00 87 SER A CA 1
ATOM 683 C C . SER A 1 87 ? 11.279 0.003 -26.176 1.00 92.00 87 SER A C 1
ATOM 685 O O . SER A 1 87 ? 11.429 -0.863 -27.050 1.00 92.00 87 SER A O 1
ATOM 687 N N . ALA A 1 88 ? 10.544 -0.201 -25.088 1.00 92.62 88 ALA A N 1
ATOM 688 C CA . ALA A 1 88 ? 9.789 -1.420 -24.834 1.00 92.62 88 ALA A CA 1
ATOM 689 C C . ALA A 1 88 ? 8.461 -1.104 -24.147 1.00 92.62 88 ALA A C 1
ATOM 691 O O . ALA A 1 88 ? 8.387 -0.203 -23.312 1.00 92.62 88 ALA A O 1
ATOM 692 N N . LEU A 1 89 ? 7.425 -1.876 -24.477 1.00 92.69 89 LEU A N 1
ATOM 693 C CA . LEU A 1 89 ? 6.206 -1.935 -23.678 1.00 92.69 89 LEU A CA 1
ATOM 694 C C . LEU A 1 89 ? 6.515 -2.729 -22.405 1.00 92.69 89 LEU A C 1
ATOM 696 O O . LEU A 1 89 ? 6.928 -3.885 -22.492 1.00 92.69 89 LEU A O 1
ATOM 700 N N . VAL A 1 90 ? 6.323 -2.109 -21.245 1.00 92.88 90 VAL A N 1
ATOM 701 C CA . VAL A 1 90 ? 6.634 -2.704 -19.945 1.00 92.88 90 VAL A CA 1
ATOM 702 C C . VAL A 1 90 ? 5.344 -2.843 -19.149 1.00 92.88 90 VAL A C 1
ATOM 704 O O . VAL A 1 90 ? 4.674 -1.852 -18.864 1.00 92.88 90 VAL A O 1
ATOM 707 N N . ALA A 1 91 ? 4.989 -4.081 -18.815 1.00 92.38 91 ALA A N 1
ATOM 708 C CA . ALA A 1 91 ? 3.834 -4.424 -17.995 1.00 92.38 91 ALA A CA 1
ATOM 709 C C . ALA A 1 91 ? 4.284 -5.290 -16.815 1.00 92.38 91 ALA A C 1
ATOM 711 O O . ALA A 1 91 ? 5.145 -6.155 -16.970 1.00 92.38 91 ALA A O 1
ATOM 712 N N . TRP A 1 92 ? 3.705 -5.022 -15.653 1.00 91.44 92 TRP A N 1
ATOM 713 C CA . TRP A 1 92 ? 3.918 -5.738 -14.400 1.00 91.44 92 TRP A CA 1
ATOM 714 C C . TRP A 1 92 ? 2.588 -5.897 -13.665 1.00 91.44 92 TRP A C 1
ATOM 716 O O . TRP A 1 92 ? 1.634 -5.152 -13.922 1.00 91.44 92 TRP A O 1
ATOM 726 N N . ASP A 1 93 ? 2.549 -6.858 -12.750 1.00 91.06 93 ASP A N 1
ATOM 727 C CA . ASP A 1 93 ? 1.395 -7.087 -11.888 1.00 91.06 93 ASP A CA 1
ATOM 728 C C . ASP A 1 93 ? 1.320 -6.008 -10.805 1.00 91.06 93 ASP A C 1
ATOM 730 O O . ASP A 1 93 ? 2.339 -5.581 -10.258 1.00 91.06 93 ASP A O 1
ATOM 734 N N . GLU A 1 94 ? 0.114 -5.536 -10.502 1.00 90.00 94 GLU A N 1
ATOM 735 C CA . GLU A 1 94 ? -0.078 -4.516 -9.473 1.00 90.00 94 GLU A CA 1
ATOM 736 C C . GLU A 1 94 ? 0.176 -5.101 -8.069 1.00 90.00 94 GLU A C 1
ATOM 738 O O . GLU A 1 94 ? -0.229 -6.234 -7.788 1.00 90.00 94 GLU A O 1
ATOM 743 N N . PRO A 1 95 ? 0.850 -4.356 -7.174 1.00 92.00 95 PRO A N 1
ATOM 744 C CA . PRO A 1 95 ? 1.081 -4.802 -5.806 1.00 92.00 95 PRO A CA 1
ATOM 745 C C . PRO A 1 95 ? -0.232 -4.926 -5.025 1.00 92.00 95 PRO A C 1
ATOM 747 O O . PRO A 1 95 ? -1.156 -4.125 -5.190 1.00 92.00 95 PRO A O 1
ATOM 750 N N . VAL A 1 96 ? -0.290 -5.912 -4.130 1.00 91.69 96 VAL A N 1
ATOM 751 C CA . VAL A 1 96 ? -1.451 -6.185 -3.280 1.00 91.69 96 VAL A CA 1
ATOM 752 C C . VAL A 1 96 ? -1.141 -5.755 -1.853 1.00 91.69 96 VAL A C 1
ATOM 754 O O . VAL A 1 96 ? -0.163 -6.197 -1.244 1.00 91.69 96 VAL A O 1
ATOM 757 N N . PHE A 1 97 ? -2.003 -4.890 -1.326 1.00 93.38 97 PHE A N 1
ATOM 758 C CA . PHE A 1 97 ? -1.934 -4.386 0.038 1.00 93.38 97 PHE A CA 1
ATOM 759 C C . PHE A 1 97 ? -3.175 -4.827 0.805 1.00 93.38 97 PHE A C 1
ATOM 761 O O . PHE A 1 97 ? -4.294 -4.741 0.295 1.00 93.38 97 PHE A O 1
ATOM 768 N N . THR A 1 98 ? -2.977 -5.243 2.049 1.00 91.00 98 THR A N 1
ATOM 769 C CA . THR A 1 98 ? -4.050 -5.666 2.952 1.00 91.00 98 THR A CA 1
ATOM 770 C C . THR A 1 98 ? -4.003 -4.861 4.231 1.00 91.00 98 THR A C 1
ATOM 772 O O . THR A 1 98 ? -2.925 -4.608 4.767 1.00 91.00 98 THR A O 1
ATOM 775 N N . ASP A 1 99 ? -5.171 -4.495 4.742 1.00 89.81 99 ASP A N 1
ATOM 776 C CA . ASP A 1 99 ? -5.300 -3.704 5.958 1.00 89.81 99 ASP A CA 1
ATOM 777 C C . ASP A 1 99 ? -6.551 -4.107 6.753 1.00 89.81 99 ASP A C 1
ATOM 779 O O . ASP A 1 99 ? -7.500 -4.649 6.180 1.00 89.81 99 ASP A O 1
ATOM 783 N N . ASN A 1 100 ? -6.569 -3.857 8.065 1.00 84.69 100 ASN A N 1
ATOM 784 C CA . ASN A 1 100 ? -7.699 -4.184 8.944 1.00 84.69 100 ASN A CA 1
ATOM 785 C C . ASN A 1 100 ? -8.944 -3.334 8.679 1.00 84.69 100 ASN A C 1
ATOM 787 O O . AS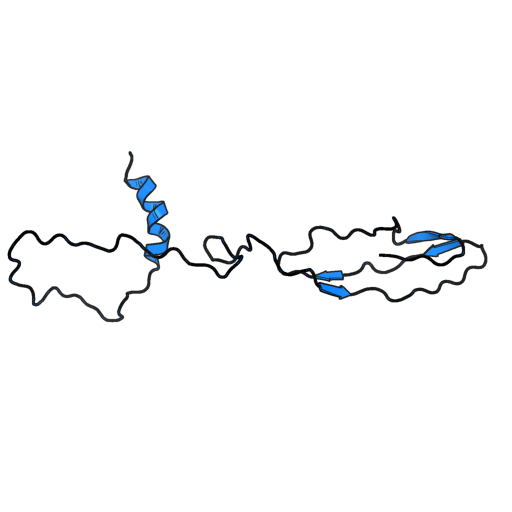N A 1 100 ? -10.048 -3.823 8.922 1.00 84.69 100 ASN A O 1
ATOM 791 N N . VAL A 1 101 ? -8.796 -2.091 8.209 1.00 83.00 101 VAL A N 1
ATOM 792 C CA . VAL A 1 101 ? -9.934 -1.253 7.779 1.00 83.00 101 VAL A CA 1
ATOM 793 C C . VAL A 1 101 ? -10.093 -1.192 6.263 1.00 83.00 101 VAL A C 1
ATOM 795 O O . VAL A 1 101 ? -11.063 -0.624 5.762 1.00 83.00 101 VAL A O 1
ATOM 798 N N . GLY A 1 102 ? -9.179 -1.831 5.538 1.00 83.19 102 GLY A N 1
ATOM 799 C CA . GLY A 1 102 ? -9.142 -1.851 4.086 1.00 83.19 102 GLY A CA 1
ATOM 800 C C . GLY A 1 102 ? -8.295 -0.722 3.502 1.00 83.19 102 GLY A C 1
ATOM 801 O O . GLY A 1 102 ? -7.996 0.289 4.132 1.00 83.19 102 GLY A O 1
ATOM 802 N N . VAL A 1 103 ? -7.888 -0.905 2.250 1.00 87.25 103 VAL A N 1
ATOM 803 C CA . VAL A 1 103 ? -6.973 0.015 1.573 1.00 87.25 103 VAL A CA 1
ATOM 804 C C . VAL A 1 103 ? -7.765 1.086 0.832 1.00 87.25 103 VAL A C 1
ATOM 806 O O . VAL A 1 103 ? -8.517 0.792 -0.093 1.00 87.25 103 VAL A O 1
ATOM 809 N N . VAL A 1 104 ? -7.576 2.350 1.222 1.00 85.94 104 VAL A N 1
ATOM 810 C CA . VAL A 1 104 ? -8.299 3.490 0.628 1.00 85.94 104 VAL A CA 1
ATOM 811 C C . VAL A 1 104 ? -7.820 3.797 -0.792 1.00 85.94 104 VAL A C 1
ATOM 813 O O . VAL A 1 104 ? -8.622 4.088 -1.676 1.00 85.94 104 VAL A O 1
ATOM 816 N N . ARG A 1 105 ? -6.501 3.793 -1.012 1.00 85.94 105 ARG A N 1
ATOM 817 C CA . ARG A 1 105 ? -5.890 4.069 -2.317 1.00 85.94 105 ARG A CA 1
ATOM 818 C C . ARG A 1 105 ? -4.496 3.474 -2.412 1.00 85.94 105 ARG A C 1
ATOM 820 O O . ARG A 1 105 ? -3.732 3.535 -1.453 1.00 85.94 105 ARG A O 1
ATOM 827 N N . VAL A 1 106 ? -4.160 3.010 -3.607 1.00 87.88 106 VAL A N 1
ATOM 828 C CA . VAL A 1 106 ? -2.804 2.641 -4.013 1.00 87.88 106 VAL A CA 1
ATOM 829 C C . VAL A 1 106 ? -2.401 3.604 -5.120 1.00 87.88 106 VAL A C 1
ATOM 831 O O . VAL A 1 106 ? -3.154 3.800 -6.074 1.00 87.88 106 VAL A O 1
ATOM 834 N N . GLN A 1 107 ? -1.268 4.280 -4.955 1.00 89.00 107 GLN A N 1
ATOM 835 C CA . GLN A 1 107 ? -0.766 5.251 -5.924 1.00 89.00 107 GLN A CA 1
ATOM 836 C C . GLN A 1 107 ? 0.742 5.108 -6.038 1.00 89.00 107 GLN A C 1
ATOM 838 O O . GLN A 1 107 ? 1.437 5.119 -5.024 1.00 89.00 107 GLN A O 1
ATOM 843 N N . GLU A 1 108 ? 1.211 5.013 -7.275 1.00 89.62 108 GLU A N 1
ATOM 844 C CA . GLU A 1 108 ? 2.629 5.031 -7.604 1.00 89.62 108 GLU A CA 1
ATOM 845 C C . GLU A 1 108 ? 3.127 6.493 -7.599 1.00 89.62 108 GLU A C 1
ATOM 847 O O . GLU A 1 108 ? 2.433 7.409 -8.059 1.00 89.62 108 GLU A O 1
ATOM 852 N N . LYS A 1 109 ? 4.295 6.736 -6.999 1.00 89.19 109 LYS A N 1
ATOM 853 C CA . LYS A 1 109 ? 4.856 8.068 -6.731 1.00 89.19 109 LYS A CA 1
ATOM 854 C C . LYS A 1 109 ? 5.560 8.693 -7.928 1.00 89.19 109 LYS A C 1
ATOM 856 O O . LYS A 1 109 ? 5.578 9.921 -8.021 1.00 89.19 109 LYS A O 1
ATOM 861 N N . ASN A 1 110 ? 6.156 7.895 -8.810 1.00 90.00 110 ASN A N 1
ATOM 862 C CA . ASN A 1 110 ? 6.961 8.381 -9.933 1.00 90.00 110 ASN A CA 1
ATOM 863 C C . ASN A 1 110 ? 6.150 8.564 -11.235 1.00 90.00 110 ASN A C 1
ATOM 865 O O . ASN A 1 110 ? 6.706 8.944 -12.266 1.00 90.00 110 ASN A O 1
ATOM 869 N N . GLY A 1 111 ? 4.833 8.351 -11.198 1.00 88.81 111 GLY A N 1
ATOM 870 C CA . GLY A 1 111 ? 3.917 8.454 -12.334 1.00 88.81 111 GLY A CA 1
ATOM 871 C C . GLY A 1 111 ? 4.002 7.298 -13.338 1.00 88.81 111 GLY A C 1
ATOM 872 O O . GLY A 1 111 ? 3.587 7.457 -14.488 1.00 88.81 111 GLY A O 1
ATOM 873 N N . HIS A 1 112 ? 4.550 6.149 -12.952 1.00 90.88 112 HIS A N 1
ATOM 874 C CA . HIS A 1 112 ? 4.689 4.979 -13.807 1.00 90.88 112 HIS A CA 1
ATOM 875 C C . HIS A 1 112 ? 3.461 4.074 -13.732 1.00 90.88 112 HIS A C 1
ATOM 877 O O . HIS A 1 112 ? 3.011 3.683 -12.660 1.00 90.88 112 HIS A O 1
ATOM 883 N N . ARG A 1 113 ? 2.937 3.699 -14.901 1.00 91.06 113 ARG A N 1
ATOM 884 C CA . ARG A 1 113 ? 1.783 2.798 -15.017 1.00 91.06 113 ARG A CA 1
ATOM 885 C C . ARG A 1 113 ? 2.151 1.512 -15.746 1.00 91.06 113 ARG A C 1
ATOM 887 O O . ARG A 1 113 ? 2.915 1.552 -16.714 1.00 91.06 113 ARG A O 1
ATOM 894 N N . SER A 1 114 ? 1.564 0.398 -15.320 1.00 92.62 114 SER A N 1
ATOM 895 C CA . SER A 1 114 ? 1.718 -0.877 -16.018 1.00 92.62 114 SER A CA 1
ATOM 896 C C . SER A 1 114 ? 1.181 -0.766 -17.453 1.00 92.62 114 SER A C 1
ATOM 898 O O . SER A 1 114 ? 0.174 -0.102 -17.712 1.00 92.62 114 SER A O 1
ATOM 900 N N . GLY A 1 115 ? 1.898 -1.351 -18.413 1.00 92.38 115 GLY A N 1
ATOM 901 C CA . GLY A 1 115 ? 1.568 -1.285 -19.839 1.00 92.38 115 GLY A CA 1
ATOM 902 C C . GLY A 1 115 ? 2.003 0.010 -20.533 1.00 92.38 115 GLY A C 1
ATOM 903 O O . GLY A 1 115 ? 1.546 0.298 -21.639 1.00 92.38 115 GLY A O 1
ATOM 904 N N . GLN A 1 116 ? 2.869 0.820 -19.918 1.00 92.56 116 GLN A N 1
ATOM 905 C CA . GLN A 1 116 ? 3.456 1.990 -20.580 1.00 92.56 116 GLN A CA 1
ATOM 906 C C . GLN A 1 116 ? 4.673 1.618 -21.438 1.00 92.56 116 GLN A C 1
ATOM 908 O O . GLN A 1 116 ? 5.334 0.605 -21.220 1.00 92.56 116 GLN A O 1
ATOM 913 N N . THR A 1 117 ? 4.997 2.464 -22.419 1.00 93.94 117 THR A N 1
ATOM 914 C CA . THR A 1 117 ? 6.252 2.339 -23.172 1.00 93.94 117 THR A CA 1
ATOM 915 C C . THR A 1 117 ? 7.355 3.104 -22.453 1.00 93.94 117 THR A C 1
ATOM 917 O O . THR A 1 117 ? 7.226 4.309 -22.241 1.00 93.94 117 THR A O 1
ATOM 920 N N . LEU A 1 118 ? 8.429 2.408 -22.089 1.00 92.81 118 LEU A N 1
ATOM 921 C CA . LEU A 1 118 ? 9.622 2.982 -21.472 1.00 92.81 118 LEU A CA 1
ATOM 922 C C . LEU A 1 118 ? 10.782 2.992 -22.469 1.00 92.81 118 LEU A C 1
ATOM 924 O O . LEU A 1 118 ? 10.871 2.132 -23.351 1.00 92.81 118 LEU A O 1
ATOM 928 N N . LEU A 1 119 ? 11.654 3.991 -22.342 1.00 93.44 119 LEU A N 1
ATOM 929 C CA . LEU A 1 119 ? 12.901 4.074 -23.101 1.00 93.44 119 LEU A CA 1
ATOM 930 C C . LEU A 1 119 ? 13.968 3.201 -22.436 1.00 93.44 119 LEU A C 1
ATOM 932 O O . LEU A 1 119 ? 13.750 2.609 -21.382 1.00 93.44 119 LEU A O 1
ATOM 936 N N . TRP A 1 120 ? 15.137 3.105 -23.055 1.00 91.69 120 TRP A N 1
ATOM 937 C CA . TRP A 1 120 ? 16.254 2.407 -22.439 1.00 91.69 120 TRP A CA 1
ATOM 938 C C . TRP A 1 120 ? 16.716 3.131 -21.166 1.00 91.69 120 TRP A C 1
ATOM 940 O O . TRP A 1 120 ? 17.080 4.306 -21.210 1.00 91.69 120 TRP A O 1
ATOM 950 N N . GLY A 1 121 ? 16.702 2.429 -20.034 1.00 91.50 121 GLY A N 1
ATOM 951 C CA . GLY A 1 121 ? 17.123 2.982 -18.753 1.00 91.50 121 GLY A CA 1
ATOM 952 C C . GLY A 1 121 ? 16.740 2.098 -17.572 1.00 91.50 121 GLY A C 1
ATOM 953 O O . GLY A 1 121 ? 16.201 1.004 -17.746 1.00 91.50 121 GLY A O 1
ATOM 954 N N . VAL A 1 122 ? 17.028 2.599 -16.373 1.00 91.88 122 VAL A N 1
ATOM 955 C CA . VAL A 1 122 ? 16.603 2.009 -15.101 1.00 91.88 122 VAL A CA 1
ATOM 956 C C . VAL A 1 122 ? 15.479 2.873 -14.545 1.00 91.88 122 VAL A C 1
ATOM 958 O O . VAL A 1 122 ? 15.637 4.089 -14.435 1.00 91.88 122 VAL A O 1
ATOM 961 N N . TYR A 1 123 ? 14.356 2.245 -14.208 1.00 91.44 123 TYR A N 1
ATOM 962 C CA . TYR A 1 123 ? 13.173 2.911 -13.674 1.00 91.44 123 TYR A CA 1
ATOM 963 C C . TYR A 1 123 ? 12.846 2.331 -12.307 1.00 91.44 123 TYR A C 1
ATOM 965 O O . TYR A 1 123 ? 12.869 1.115 -12.129 1.00 91.44 123 TYR A O 1
ATOM 973 N N . GLN A 1 124 ? 12.538 3.205 -11.353 1.00 91.06 124 GLN A N 1
ATOM 974 C CA . GLN A 1 124 ? 12.106 2.810 -10.020 1.00 91.06 124 GLN A CA 1
ATOM 975 C C . GLN A 1 124 ? 10.588 2.982 -9.936 1.00 91.06 124 GLN A C 1
ATOM 977 O O . GLN A 1 124 ? 10.087 4.075 -10.185 1.00 91.06 124 GLN A O 1
ATOM 982 N N . ILE A 1 125 ? 9.871 1.912 -9.604 1.00 88.38 125 ILE A N 1
ATOM 983 C CA . ILE A 1 125 ? 8.409 1.898 -9.463 1.00 88.38 125 ILE A CA 1
ATOM 984 C C . ILE A 1 125 ? 8.123 1.820 -7.958 1.00 88.38 125 ILE A C 1
ATOM 986 O O . ILE A 1 125 ? 8.562 0.858 -7.324 1.00 88.38 125 ILE A O 1
ATOM 990 N N . VAL A 1 126 ? 7.492 2.852 -7.377 1.00 83.62 126 VAL A N 1
ATOM 991 C CA . VAL A 1 126 ? 7.307 2.991 -5.908 1.00 83.62 126 VAL A CA 1
ATOM 992 C C . VAL A 1 126 ? 5.912 3.453 -5.548 1.00 83.62 126 VAL A C 1
ATOM 994 O O . VAL A 1 126 ? 5.477 4.461 -6.137 1.00 83.62 126 VAL A O 1
#

Secondary structure (DSSP, 8-state):
--HHHHHHHHSSGGGGPPPSSTT------S-----S---------PPP--PPTTEESTTS-EESS--SPPEEEE---------SSSEEEE--PPPEEE-SS-------SS---TTEEEESS-----

Foldseek 3Di:
DPCVPPVCVLCVVVVPDPDPDPPPPPPVVPPPDDDDDDDDPDPPDDDDPDADPQADDPVSLHGNDDDDDKDWPDDDDDDDDDDPPQKDQAADDDTDIDDPNGDPDDDWDVPDDGRDIDGPDDDDTD